Protein AF-A0A5J4TR42-F1 (afdb_monomer_lite)

Structure (mmCIF, N/CA/C/O backbone):
data_AF-A0A5J4TR42-F1
#
_entry.id   AF-A0A5J4TR42-F1
#
loop_
_atom_site.group_PDB
_atom_site.id
_atom_site.type_symbol
_atom_site.label_atom_id
_atom_site.label_alt_id
_atom_site.label_comp_id
_atom_site.label_asym_id
_atom_site.label_entity_id
_atom_site.label_seq_id
_atom_site.pdbx_PDB_ins_code
_atom_site.Cartn_x
_atom_site.Cartn_y
_atom_site.Cartn_z
_atom_site.occupancy
_atom_site.B_iso_or_equiv
_atom_site.auth_seq_id
_atom_site.auth_comp_id
_atom_site.auth_asym_id
_atom_site.auth_atom_id
_atom_site.pdbx_PDB_model_num
ATOM 1 N N . MET A 1 1 ? 1.459 -3.318 -27.471 1.00 46.19 1 MET A N 1
ATOM 2 C CA . MET A 1 1 ? 2.454 -3.663 -26.429 1.00 46.19 1 MET A CA 1
ATOM 3 C C . MET A 1 1 ? 3.507 -4.624 -26.981 1.00 46.19 1 MET A C 1
ATOM 5 O O . MET A 1 1 ? 3.251 -5.818 -27.040 1.00 46.19 1 MET A O 1
ATOM 9 N N . THR A 1 2 ? 4.669 -4.138 -27.427 1.00 49.38 2 THR A N 1
ATOM 10 C CA . THR A 1 2 ? 5.800 -5.004 -27.814 1.00 49.38 2 THR A CA 1
ATOM 11 C C . THR A 1 2 ? 6.643 -5.364 -26.591 1.00 49.38 2 THR A C 1
ATOM 13 O O . THR A 1 2 ? 6.936 -4.524 -25.740 1.00 49.38 2 THR A O 1
ATOM 16 N N . GLU A 1 3 ? 7.027 -6.635 -26.514 1.00 50.31 3 GLU A N 1
ATOM 17 C CA . GLU A 1 3 ? 7.733 -7.289 -25.404 1.00 50.31 3 GLU A CA 1
ATOM 18 C C . GLU A 1 3 ? 8.991 -6.535 -24.933 1.00 50.31 3 GLU A C 1
ATOM 20 O O . GLU A 1 3 ? 9.300 -6.498 -23.745 1.00 50.31 3 GLU A O 1
ATOM 25 N N . THR A 1 4 ? 9.656 -5.822 -25.842 1.00 41.50 4 THR A N 1
ATOM 26 C CA . THR A 1 4 ? 10.853 -5.014 -25.574 1.00 41.50 4 THR A CA 1
ATOM 27 C C . THR A 1 4 ? 10.570 -3.721 -24.795 1.00 41.50 4 THR A C 1
ATOM 29 O O . THR A 1 4 ? 11.393 -3.308 -23.981 1.00 41.50 4 THR A O 1
ATOM 32 N N . LYS A 1 5 ? 9.398 -3.087 -24.973 1.00 44.97 5 LYS A N 1
ATOM 33 C CA . LYS A 1 5 ? 9.019 -1.879 -24.209 1.00 44.97 5 LYS A CA 1
ATOM 34 C C . LYS A 1 5 ? 8.587 -2.215 -22.783 1.00 44.97 5 LYS A C 1
ATOM 36 O O . LYS A 1 5 ? 8.923 -1.472 -21.863 1.00 44.97 5 LYS A O 1
ATOM 41 N N . LYS A 1 6 ? 7.955 -3.382 -22.582 1.00 50.84 6 LYS A N 1
ATOM 42 C CA . LYS A 1 6 ? 7.742 -3.943 -21.238 1.00 50.84 6 LYS A CA 1
ATOM 43 C C . LYS A 1 6 ? 9.072 -4.087 -20.498 1.00 50.84 6 LYS A C 1
ATOM 45 O O . LYS A 1 6 ? 9.133 -3.709 -19.339 1.00 50.84 6 LYS A O 1
ATOM 50 N N . GLN A 1 7 ? 10.135 -4.550 -21.163 1.00 46.00 7 GLN A N 1
ATOM 51 C CA . GLN A 1 7 ? 11.442 -4.766 -20.530 1.00 46.00 7 GLN A CA 1
ATOM 52 C C . GLN A 1 7 ? 12.144 -3.476 -20.071 1.00 46.00 7 GLN A C 1
ATOM 54 O O . GLN A 1 7 ? 12.730 -3.493 -18.995 1.00 46.00 7 GLN A O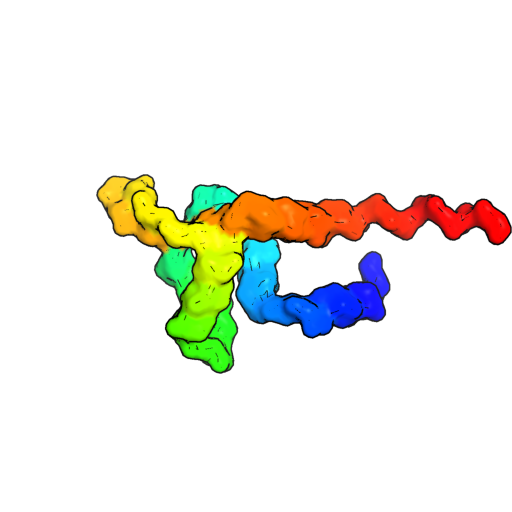 1
ATOM 59 N N . LEU A 1 8 ? 12.063 -2.360 -20.813 1.00 44.69 8 LEU A N 1
ATOM 60 C CA . LEU A 1 8 ? 12.713 -1.099 -20.404 1.00 44.69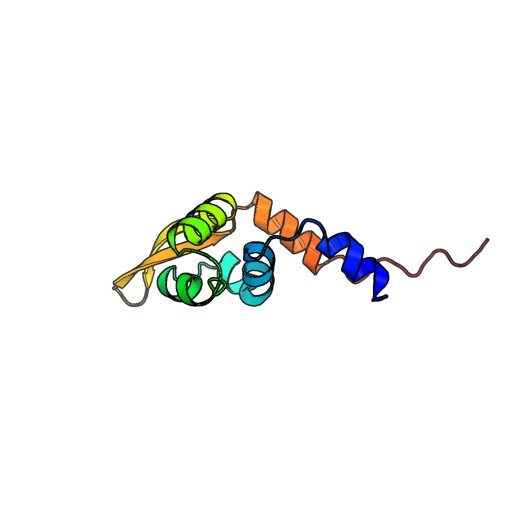 8 LEU A CA 1
ATOM 61 C C . LEU A 1 8 ? 12.027 -0.417 -19.210 1.00 44.69 8 LEU A C 1
ATOM 63 O O . LEU A 1 8 ? 12.710 0.107 -18.334 1.00 44.69 8 LEU A O 1
ATOM 67 N N . ILE A 1 9 ? 10.693 -0.457 -19.146 1.00 52.12 9 ILE A N 1
ATOM 68 C CA . ILE A 1 9 ? 9.932 0.061 -17.995 1.00 52.12 9 ILE A CA 1
ATOM 69 C C . ILE A 1 9 ? 10.148 -0.839 -16.757 1.00 52.12 9 ILE A C 1
ATOM 71 O O . ILE A 1 9 ? 10.042 -0.380 -15.623 1.00 52.12 9 ILE A O 1
ATOM 75 N N . ASN A 1 10 ? 10.525 -2.107 -16.964 1.00 51.31 10 ASN A N 1
ATOM 76 C CA . ASN A 1 10 ? 10.759 -3.095 -15.909 1.00 51.31 10 ASN A CA 1
ATOM 77 C C . ASN A 1 10 ? 12.070 -2.898 -15.125 1.00 51.31 10 ASN A C 1
ATOM 79 O O . ASN A 1 10 ? 12.216 -3.465 -14.049 1.00 51.31 10 ASN A O 1
ATOM 83 N N . VAL A 1 11 ? 13.044 -2.137 -15.643 1.00 51.06 11 VAL A N 1
ATOM 84 C CA . VAL A 1 11 ? 14.402 -2.088 -15.052 1.00 51.06 11 VAL A CA 1
ATOM 85 C C . VAL A 1 11 ? 14.457 -1.266 -13.755 1.00 51.06 11 VAL A C 1
ATOM 87 O O . VAL A 1 11 ? 15.341 -1.480 -12.930 1.00 51.06 11 VAL A O 1
ATOM 90 N N . SER A 1 12 ? 13.511 -0.346 -13.542 1.00 63.81 12 SER A N 1
ATOM 91 C CA . SER A 1 12 ? 13.438 0.506 -12.343 1.00 63.81 12 SER A CA 1
ATOM 92 C C . SER A 1 12 ? 12.242 0.213 -11.431 1.00 63.81 12 SER A C 1
ATOM 94 O O . SER A 1 12 ? 12.110 0.861 -10.391 1.00 63.81 12 SER A O 1
ATOM 96 N N . ARG A 1 13 ? 11.382 -0.751 -11.791 1.00 78.38 13 ARG A N 1
ATOM 97 C CA . ARG A 1 13 ? 10.223 -1.136 -10.978 1.00 78.38 13 ARG A CA 1
ATOM 98 C C . ARG A 1 13 ? 10.668 -1.944 -9.772 1.00 78.38 13 ARG A C 1
ATOM 100 O O . ARG A 1 13 ? 11.363 -2.952 -9.881 1.00 78.38 13 ARG A O 1
ATOM 107 N N . SER A 1 14 ? 10.267 -1.476 -8.602 1.00 86.75 14 SER A N 1
ATOM 108 C CA . SER A 1 14 ? 10.434 -2.217 -7.364 1.00 86.75 14 SER A CA 1
ATOM 109 C C . SER A 1 14 ? 9.245 -3.157 -7.148 1.00 86.75 14 SER A C 1
ATOM 111 O O . SER A 1 14 ? 8.141 -2.861 -7.603 1.00 86.75 14 SER A O 1
ATOM 113 N N . PRO A 1 15 ? 9.406 -4.238 -6.367 1.00 88.81 15 PRO A N 1
ATOM 114 C CA . PRO A 1 15 ? 8.294 -5.129 -6.040 1.00 88.81 15 PRO A CA 1
ATOM 115 C C . PRO A 1 15 ? 7.097 -4.441 -5.362 1.00 88.81 15 PRO A C 1
ATOM 117 O O . PRO A 1 15 ? 5.997 -4.980 -5.376 1.00 88.81 15 PRO A O 1
ATOM 120 N N . VAL A 1 16 ? 7.287 -3.266 -4.740 1.00 91.94 16 VAL A N 1
ATOM 121 C CA . VAL A 1 16 ? 6.163 -2.490 -4.190 1.00 91.94 16 VAL A CA 1
ATOM 122 C C . VAL A 1 16 ? 5.388 -1.743 -5.271 1.00 91.94 16 VAL A C 1
ATOM 124 O O . VAL A 1 16 ? 4.192 -1.542 -5.102 1.00 91.94 16 VAL A O 1
ATOM 127 N N . ASP A 1 17 ? 6.034 -1.365 -6.379 1.00 91.19 17 ASP A N 1
ATOM 128 C CA . ASP A 1 17 ? 5.351 -0.736 -7.510 1.00 91.19 17 ASP A CA 1
ATOM 129 C C . ASP A 1 17 ? 4.372 -1.726 -8.153 1.00 91.19 17 ASP A C 1
ATOM 131 O O . ASP A 1 17 ? 3.255 -1.334 -8.473 1.00 91.19 17 ASP A O 1
ATOM 135 N N . ASP A 1 18 ? 4.744 -3.006 -8.266 1.00 90.56 18 ASP A N 1
ATOM 136 C CA . ASP A 1 18 ? 3.861 -4.057 -8.793 1.00 90.56 18 ASP A CA 1
ATOM 137 C C . ASP A 1 18 ? 2.594 -4.212 -7.941 1.00 90.56 18 ASP A C 1
ATOM 139 O O . ASP A 1 18 ? 1.482 -4.156 -8.465 1.00 90.56 18 ASP A O 1
ATOM 143 N N . VAL A 1 19 ? 2.753 -4.299 -6.616 1.00 93.50 19 VAL A N 1
ATOM 144 C CA . VAL A 1 19 ? 1.622 -4.372 -5.674 1.00 93.50 19 VAL A CA 1
ATOM 145 C C . VAL A 1 19 ? 0.742 -3.122 -5.755 1.00 93.50 19 VAL A C 1
ATOM 147 O O . VAL A 1 19 ? -0.485 -3.214 -5.695 1.00 93.50 19 VAL A O 1
ATOM 150 N N . ILE A 1 20 ? 1.351 -1.939 -5.872 1.00 94.19 20 ILE A N 1
ATOM 151 C CA . ILE A 1 20 ? 0.608 -0.681 -5.968 1.00 94.19 20 ILE A CA 1
ATOM 152 C C . ILE A 1 20 ? -0.182 -0.615 -7.275 1.00 94.19 20 ILE A C 1
ATOM 154 O O . ILE A 1 20 ? -1.328 -0.181 -7.246 1.00 94.19 20 ILE A O 1
ATOM 158 N N . MET A 1 21 ? 0.386 -1.051 -8.401 1.00 91.56 21 MET A N 1
ATOM 159 C CA . MET A 1 21 ? -0.323 -1.075 -9.683 1.00 91.56 21 MET A CA 1
ATOM 160 C C . MET A 1 21 ? -1.491 -2.067 -9.669 1.00 91.56 21 MET A C 1
ATOM 162 O O . MET A 1 21 ? -2.575 -1.722 -10.131 1.00 91.56 21 MET A O 1
ATOM 166 N N . GLU A 1 22 ? -1.307 -3.260 -9.097 1.00 92.50 22 GLU A N 1
ATOM 167 C CA . GLU A 1 22 ? -2.363 -4.280 -8.997 1.00 92.50 22 GLU A CA 1
ATOM 168 C C . GLU A 1 22 ? -3.561 -3.805 -8.156 1.00 92.50 22 GLU A C 1
ATOM 170 O O . GLU A 1 22 ? -4.712 -4.095 -8.479 1.00 92.50 22 GLU A O 1
ATOM 175 N N . HIS A 1 23 ? -3.304 -3.010 -7.112 1.00 94.44 23 HIS A N 1
ATOM 176 C CA . HIS A 1 23 ? -4.319 -2.515 -6.177 1.00 94.44 23 HIS A CA 1
ATOM 177 C C . HIS A 1 23 ? -4.506 -0.989 -6.231 1.00 94.44 23 HIS A C 1
ATOM 179 O O . HIS A 1 23 ? -4.894 -0.373 -5.233 1.00 94.44 23 HIS A O 1
ATOM 185 N N . TYR A 1 24 ? -4.234 -0.364 -7.380 1.00 93.31 24 TYR A N 1
ATOM 186 C CA . TYR A 1 24 ? -4.085 1.091 -7.507 1.00 93.31 24 TYR A CA 1
ATOM 187 C C . TYR A 1 24 ? -5.277 1.887 -6.960 1.00 93.31 24 TYR A C 1
ATOM 189 O O . TYR A 1 24 ? -5.108 2.750 -6.095 1.00 93.31 24 TYR A O 1
ATOM 197 N N . GLU A 1 25 ? -6.495 1.541 -7.377 1.00 93.75 25 GLU A N 1
ATOM 198 C CA . GLU A 1 25 ? -7.715 2.214 -6.913 1.00 93.75 25 GLU A CA 1
ATOM 199 C C . GLU A 1 25 ? -7.920 2.086 -5.395 1.00 93.75 25 GLU A C 1
ATOM 201 O O . GLU A 1 25 ? -8.331 3.038 -4.729 1.00 93.75 25 GLU A O 1
ATOM 206 N N . GLN A 1 26 ? -7.561 0.940 -4.809 1.00 95.12 26 GLN A N 1
ATOM 207 C CA . GLN A 1 26 ? -7.657 0.732 -3.362 1.00 95.12 26 GLN A CA 1
ATOM 208 C C . GLN A 1 26 ? -6.629 1.583 -2.609 1.00 95.12 26 GLN A C 1
ATOM 210 O O . GLN A 1 26 ? -6.933 2.130 -1.551 1.00 95.12 26 GLN A O 1
ATOM 215 N N . PHE A 1 27 ? -5.427 1.744 -3.162 1.00 95.75 27 PHE A N 1
ATOM 216 C CA . PHE A 1 27 ? -4.401 2.621 -2.606 1.00 95.75 27 PHE A CA 1
ATOM 217 C C . PHE A 1 27 ? -4.753 4.115 -2.717 1.00 95.75 27 PHE A C 1
ATOM 219 O O . PHE A 1 27 ? -4.360 4.885 -1.839 1.00 95.75 27 PHE A O 1
ATOM 226 N N . LYS A 1 28 ? -5.509 4.545 -3.738 1.00 94.44 28 LYS A N 1
ATOM 227 C CA . LYS A 1 28 ? -6.046 5.921 -3.811 1.00 94.44 28 LYS A CA 1
ATOM 228 C C . LYS A 1 28 ? -7.078 6.189 -2.717 1.00 94.44 28 LYS A C 1
ATOM 230 O O . LYS A 1 28 ? -7.078 7.265 -2.127 1.00 94.44 28 LYS A O 1
ATOM 235 N N . GLN A 1 29 ? -7.953 5.218 -2.457 1.00 92.81 29 GLN A N 1
ATOM 236 C CA . GLN A 1 29 ? -9.049 5.344 -1.488 1.00 92.81 29 GLN A CA 1
ATOM 237 C C . GLN A 1 29 ? -8.603 5.119 -0.036 1.00 92.81 29 GLN A C 1
ATOM 239 O O . GLN A 1 29 ? -9.212 5.656 0.888 1.00 92.81 29 GLN A O 1
ATOM 244 N N . GLY A 1 30 ? -7.540 4.342 0.165 1.00 94.50 30 GLY A N 1
ATOM 245 C CA . GLY A 1 30 ? -7.041 3.936 1.473 1.00 94.50 30 GLY A CA 1
ATOM 246 C C . GLY A 1 30 ? -7.249 2.447 1.710 1.00 94.50 30 GLY A C 1
ATOM 247 O O . GLY A 1 30 ? -8.344 1.996 2.047 1.00 94.50 30 GLY A O 1
ATOM 248 N N . ILE A 1 31 ? -6.170 1.678 1.589 1.00 96.25 31 ILE A N 1
ATOM 249 C CA . ILE A 1 31 ? -6.184 0.224 1.761 1.00 96.25 31 ILE A CA 1
ATOM 250 C C . ILE A 1 31 ? -5.694 -0.161 3.168 1.00 96.25 31 ILE A C 1
ATOM 252 O O . ILE A 1 31 ? -4.687 0.380 3.637 1.00 96.25 31 ILE A O 1
ATOM 256 N N . PRO A 1 32 ? -6.352 -1.098 3.881 1.00 97.25 32 PRO A N 1
ATOM 257 C CA . PRO A 1 32 ? -5.904 -1.528 5.204 1.00 97.25 32 PRO A CA 1
ATOM 258 C C . PRO A 1 32 ? -4.468 -2.063 5.203 1.00 97.25 32 PRO A C 1
ATOM 260 O O . PRO A 1 32 ? -4.136 -2.982 4.457 1.00 97.25 32 PRO A O 1
ATOM 263 N N . ILE A 1 33 ? -3.629 -1.573 6.121 1.00 96.56 33 ILE A N 1
ATOM 264 C CA . ILE A 1 33 ? -2.224 -2.008 6.259 1.00 96.56 33 ILE A CA 1
ATOM 265 C C . ILE A 1 33 ? -2.134 -3.517 6.507 1.00 96.56 33 ILE A C 1
ATOM 267 O O . ILE A 1 33 ? -1.217 -4.183 6.029 1.00 96.56 33 ILE A O 1
ATOM 271 N N . ALA A 1 34 ? -3.094 -4.072 7.251 1.00 95.19 34 ALA A N 1
ATOM 272 C CA . ALA A 1 34 ? -3.169 -5.507 7.505 1.00 95.19 34 ALA A CA 1
ATOM 273 C C . ALA A 1 34 ? -3.297 -6.324 6.209 1.00 95.19 34 ALA A C 1
ATOM 275 O O . ALA A 1 34 ? -2.672 -7.377 6.112 1.00 95.19 34 ALA A O 1
ATOM 276 N N . LEU A 1 35 ? -4.044 -5.814 5.224 1.00 95.94 35 LEU A N 1
ATOM 277 C CA . LEU A 1 35 ? -4.189 -6.425 3.905 1.00 95.94 35 LEU A CA 1
ATOM 278 C C . LEU A 1 35 ? -2.916 -6.232 3.074 1.00 95.94 35 LEU A C 1
ATOM 280 O O . LEU A 1 35 ? -2.363 -7.207 2.583 1.00 95.94 35 LEU A O 1
ATOM 284 N N . VAL A 1 36 ? -2.371 -5.011 3.019 1.00 96.31 36 VAL A N 1
ATOM 285 C CA . VAL A 1 36 ? -1.138 -4.717 2.259 1.00 96.31 36 VAL A CA 1
ATOM 286 C C . VAL A 1 36 ? 0.041 -5.588 2.700 1.00 96.31 36 VAL A C 1
ATOM 288 O O . VAL A 1 36 ? 0.841 -6.013 1.868 1.00 96.31 36 VAL A O 1
ATOM 291 N N . ASN A 1 37 ? 0.145 -5.905 3.995 1.00 96.25 37 ASN A N 1
ATOM 292 C CA . ASN A 1 37 ? 1.187 -6.791 4.526 1.00 96.25 37 ASN A CA 1
ATOM 293 C C . ASN A 1 37 ? 1.128 -8.219 3.952 1.00 96.25 37 ASN A C 1
ATOM 295 O O . ASN A 1 37 ? 2.150 -8.906 3.974 1.00 96.25 37 ASN A O 1
ATOM 299 N N . GLN A 1 38 ? -0.033 -8.668 3.464 1.00 95.88 38 GLN A N 1
ATOM 300 C CA . GLN A 1 38 ? -0.210 -9.986 2.845 1.00 95.88 38 GLN A CA 1
ATOM 301 C C . GLN A 1 38 ? 0.340 -10.027 1.414 1.00 95.88 38 GLN A C 1
ATOM 303 O O . GLN A 1 38 ? 0.767 -11.084 0.967 1.00 95.88 38 GLN A O 1
ATOM 308 N N . PHE A 1 39 ? 0.422 -8.877 0.737 1.00 95.19 39 PHE A N 1
ATOM 309 C CA . PHE A 1 39 ? 0.982 -8.746 -0.617 1.00 95.19 39 PHE A CA 1
ATOM 310 C C . PHE A 1 39 ? 2.511 -8.647 -0.639 1.00 95.19 39 PHE A C 1
ATOM 312 O O . PHE A 1 39 ? 3.133 -8.522 -1.689 1.00 95.19 39 PHE A O 1
ATOM 319 N N . LYS A 1 40 ? 3.148 -8.698 0.534 1.00 95.00 40 LYS A N 1
ATOM 320 C CA . LYS A 1 40 ? 4.600 -8.642 0.660 1.00 95.00 40 LYS A CA 1
ATOM 321 C C . LYS A 1 40 ? 5.256 -9.794 -0.125 1.00 95.00 40 LYS A C 1
ATOM 323 O O . LYS A 1 40 ? 4.993 -10.955 0.202 1.00 95.00 40 LYS A O 1
ATOM 328 N N . PRO A 1 41 ? 6.240 -9.514 -0.999 1.00 93.19 41 PRO A N 1
ATOM 329 C CA . PRO A 1 41 ? 7.042 -10.547 -1.650 1.00 93.19 41 PRO A CA 1
ATOM 330 C C . PRO A 1 41 ? 7.644 -11.539 -0.648 1.00 93.19 41 PRO A C 1
ATOM 332 O O . PRO A 1 41 ? 8.100 -11.152 0.436 1.00 93.19 41 PRO A O 1
ATOM 335 N N . GLN A 1 42 ? 7.666 -12.830 -0.985 1.00 91.81 42 GLN A N 1
ATOM 336 C CA . GLN A 1 42 ? 8.101 -13.882 -0.057 1.00 91.81 42 GLN A CA 1
ATOM 337 C C . GLN A 1 42 ? 9.543 -13.674 0.434 1.00 91.81 42 GLN A C 1
ATOM 339 O O . GLN A 1 42 ? 9.825 -13.866 1.615 1.00 91.81 42 GLN A O 1
ATOM 344 N N . ASN A 1 43 ? 10.425 -13.201 -0.446 1.00 93.56 43 ASN A N 1
ATOM 345 C CA . ASN A 1 43 ? 11.841 -12.928 -0.186 1.00 93.56 43 ASN A CA 1
ATOM 346 C C . ASN A 1 43 ? 12.112 -11.640 0.618 1.00 93.56 43 ASN A C 1
ATOM 348 O O . ASN A 1 43 ? 13.266 -11.350 0.921 1.00 93.56 43 ASN A O 1
ATOM 352 N N . TRP A 1 44 ? 11.089 -10.854 0.966 1.00 95.12 44 TRP A N 1
ATOM 353 C CA . TRP A 1 44 ? 11.252 -9.616 1.733 1.00 95.12 44 TRP A CA 1
ATOM 354 C C . TRP A 1 44 ? 10.905 -9.800 3.208 1.00 95.12 44 TRP A C 1
ATOM 356 O O . TRP A 1 44 ? 9.918 -10.448 3.562 1.00 95.12 44 TRP A O 1
ATOM 366 N N . LEU A 1 45 ? 11.660 -9.149 4.094 1.00 96.94 45 LEU A N 1
ATOM 367 C CA . LEU A 1 45 ? 11.241 -8.979 5.485 1.00 96.94 45 LEU A CA 1
ATOM 368 C C . LEU A 1 45 ? 10.090 -7.970 5.559 1.00 96.94 45 LEU A C 1
ATOM 370 O O . LEU A 1 45 ? 10.088 -6.960 4.852 1.00 96.94 45 LEU A O 1
ATOM 374 N N . LEU A 1 46 ? 9.136 -8.196 6.467 1.00 95.62 46 LEU A N 1
ATOM 375 C CA . LEU A 1 46 ? 7.987 -7.297 6.639 1.00 95.62 46 LEU A CA 1
ATOM 376 C C . LEU A 1 46 ? 8.415 -5.858 6.954 1.00 95.62 46 LEU A C 1
ATOM 378 O O . LEU A 1 46 ? 7.816 -4.914 6.451 1.00 95.62 46 LEU A O 1
ATOM 382 N N . LYS A 1 47 ? 9.482 -5.688 7.742 1.00 96.31 47 LYS A N 1
ATOM 383 C CA . LYS A 1 47 ? 10.051 -4.372 8.057 1.00 96.31 47 LYS A CA 1
ATOM 384 C C . LYS A 1 47 ? 10.541 -3.645 6.799 1.00 96.31 47 LYS A C 1
ATOM 386 O O . LYS A 1 47 ? 10.218 -2.479 6.616 1.00 96.31 47 LYS A O 1
ATOM 391 N N . THR A 1 48 ? 11.272 -4.337 5.925 1.00 96.19 48 THR A N 1
ATOM 392 C CA . THR A 1 48 ? 11.784 -3.773 4.665 1.00 96.19 48 THR A CA 1
ATOM 393 C C . THR A 1 48 ? 10.643 -3.344 3.750 1.00 96.19 48 THR A C 1
ATOM 395 O O . THR A 1 48 ? 10.668 -2.250 3.199 1.00 96.19 48 THR A O 1
ATOM 398 N N . TYR A 1 49 ? 9.609 -4.175 3.645 1.00 96.06 49 TYR A N 1
ATOM 399 C CA . TYR A 1 49 ? 8.437 -3.881 2.829 1.00 96.06 49 TYR A CA 1
ATOM 400 C C . TYR A 1 49 ? 7.644 -2.676 3.338 1.00 96.06 49 TYR A C 1
ATOM 402 O O . TYR A 1 49 ? 7.333 -1.777 2.564 1.00 96.06 49 TYR A O 1
ATOM 410 N N . LYS A 1 50 ? 7.397 -2.599 4.651 1.00 95.50 50 LYS A N 1
ATOM 411 C CA . LYS A 1 50 ? 6.756 -1.427 5.265 1.00 95.50 50 LYS A CA 1
ATOM 412 C C . LYS A 1 50 ? 7.564 -0.151 5.044 1.00 95.50 50 LYS A C 1
ATOM 414 O O . LYS A 1 50 ? 6.983 0.871 4.702 1.00 95.50 50 LYS A O 1
ATOM 419 N N . ASN A 1 51 ? 8.889 -0.219 5.182 1.00 94.94 51 ASN A N 1
ATOM 420 C CA . ASN A 1 51 ? 9.766 0.921 4.917 1.00 94.94 51 ASN A CA 1
ATOM 421 C C . ASN A 1 51 ? 9.661 1.392 3.459 1.00 94.94 51 ASN A C 1
ATOM 423 O O . ASN A 1 51 ? 9.582 2.587 3.211 1.00 94.94 51 ASN A O 1
ATOM 427 N N . ALA A 1 52 ? 9.610 0.471 2.495 1.00 94.69 52 ALA A N 1
ATOM 428 C CA . ALA A 1 52 ? 9.402 0.833 1.095 1.00 94.69 52 ALA A CA 1
ATOM 429 C C . ALA A 1 52 ? 8.010 1.451 0.855 1.00 94.69 52 ALA A C 1
ATOM 431 O O . ALA A 1 52 ? 7.900 2.448 0.146 1.00 94.69 52 ALA A O 1
ATOM 432 N N . MET A 1 53 ? 6.965 0.918 1.497 1.00 95.44 53 MET A N 1
ATOM 433 C CA . MET A 1 53 ? 5.600 1.440 1.375 1.00 95.44 53 MET A CA 1
ATOM 434 C C . MET A 1 53 ? 5.455 2.868 1.904 1.00 95.44 53 MET A C 1
ATOM 436 O O . MET A 1 53 ? 4.815 3.678 1.242 1.00 95.44 53 MET A O 1
ATOM 440 N N . VAL A 1 54 ? 6.083 3.229 3.029 1.00 93.94 54 VAL A N 1
ATOM 441 C CA . VAL A 1 54 ? 5.986 4.602 3.577 1.00 93.94 54 VAL A CA 1
ATOM 442 C C . VAL A 1 54 ? 6.694 5.662 2.726 1.00 93.94 54 VAL A C 1
ATOM 444 O O . VAL A 1 54 ? 6.425 6.848 2.872 1.00 93.94 54 VAL A O 1
ATOM 447 N N . HIS A 1 55 ? 7.581 5.264 1.809 1.00 92.81 55 HIS A N 1
ATOM 448 C CA . HIS A 1 55 ? 8.128 6.189 0.809 1.00 92.81 55 HIS A CA 1
ATOM 449 C C . HIS A 1 55 ? 7.133 6.492 -0.319 1.00 92.81 55 HIS A C 1
ATOM 451 O O . HIS A 1 55 ? 7.285 7.489 -1.024 1.00 92.81 55 HIS A O 1
ATOM 457 N N . LYS A 1 56 ? 6.129 5.631 -0.504 1.00 93.94 56 LYS A N 1
ATOM 458 C CA . LYS A 1 56 ? 5.133 5.723 -1.575 1.00 93.94 56 LYS A CA 1
ATOM 459 C C . LYS A 1 56 ? 3.771 6.211 -1.072 1.00 93.94 56 LYS A C 1
ATOM 461 O O . LYS A 1 56 ? 3.045 6.893 -1.793 1.00 93.94 56 LYS A O 1
ATOM 466 N N . CYS A 1 57 ? 3.442 5.861 0.163 1.00 96.12 57 CYS A N 1
ATOM 467 C CA . CYS A 1 57 ? 2.154 6.092 0.792 1.00 96.12 57 CYS A CA 1
ATOM 468 C C . CYS A 1 57 ? 2.307 6.824 2.126 1.00 96.12 57 CYS A C 1
ATOM 470 O O . CYS A 1 57 ? 3.298 6.662 2.836 1.00 96.12 57 CYS A O 1
ATOM 472 N N . GLU A 1 58 ? 1.253 7.524 2.514 1.00 95.69 58 GLU A N 1
ATOM 473 C CA . GLU A 1 58 ? 1.038 8.033 3.857 1.00 95.69 58 GLU A CA 1
ATOM 474 C C . GLU A 1 58 ? 0.263 6.998 4.678 1.00 95.69 58 GLU A C 1
ATOM 476 O O . GLU A 1 58 ? -0.725 6.414 4.221 1.00 95.69 58 GLU A O 1
ATOM 481 N N . GLU A 1 59 ? 0.707 6.770 5.915 1.00 95.62 59 GLU A N 1
ATOM 482 C CA . GLU A 1 59 ? -0.060 5.999 6.892 1.00 95.62 59 GLU A CA 1
ATOM 483 C C . GLU A 1 59 ? -1.099 6.907 7.555 1.00 95.62 59 GLU A C 1
ATOM 485 O O . GLU A 1 59 ? -0.765 7.901 8.201 1.00 95.62 59 GLU A O 1
ATOM 490 N N . GLN A 1 60 ? -2.370 6.530 7.441 1.00 94.81 60 GLN A N 1
ATOM 491 C CA . GLN A 1 60 ? -3.481 7.213 8.095 1.00 94.81 60 GLN A CA 1
ATOM 492 C C . GLN A 1 60 ? -4.208 6.257 9.039 1.00 94.81 60 GLN A C 1
ATOM 494 O O . GLN A 1 60 ? -4.212 5.042 8.851 1.00 94.81 60 GLN A O 1
ATOM 499 N N . ARG A 1 61 ? -4.852 6.799 10.075 1.00 95.06 61 ARG A N 1
ATOM 500 C CA . ARG A 1 61 ? -5.709 6.022 10.981 1.00 95.06 61 ARG A CA 1
ATOM 501 C C . ARG A 1 61 ? -7.144 6.492 10.847 1.00 95.06 61 ARG A C 1
ATOM 503 O O . ARG A 1 61 ? -7.479 7.558 11.359 1.00 95.06 61 ARG A O 1
ATOM 510 N N . ILE A 1 62 ? -7.974 5.674 10.215 1.00 93.75 62 ILE A N 1
ATOM 511 C CA . ILE A 1 62 ? -9.389 5.965 9.969 1.00 93.75 62 ILE A CA 1
ATOM 512 C C . ILE A 1 62 ? -10.285 4.995 10.741 1.00 93.75 62 ILE A C 1
ATOM 514 O O . ILE A 1 62 ? -9.816 3.977 11.250 1.00 93.75 62 ILE A O 1
ATOM 518 N N . TYR A 1 63 ? -11.573 5.313 10.850 1.00 93.50 63 TYR A N 1
ATOM 519 C CA . TYR A 1 63 ? -12.563 4.386 11.391 1.00 93.50 63 TYR A CA 1
ATOM 520 C C . TYR A 1 63 ? -13.233 3.629 10.247 1.00 93.50 63 TYR A C 1
ATOM 522 O O . TYR A 1 63 ? -13.897 4.235 9.413 1.00 93.50 63 TYR A O 1
ATOM 530 N N . ILE A 1 64 ? -13.078 2.307 10.229 1.00 88.50 64 ILE A N 1
ATOM 531 C CA . ILE A 1 64 ? -13.773 1.404 9.309 1.00 88.50 64 ILE A CA 1
ATOM 532 C C . ILE A 1 64 ? -14.683 0.529 10.164 1.00 88.50 64 ILE A C 1
ATOM 534 O O . ILE A 1 64 ? -14.208 -0.162 11.064 1.00 88.50 64 ILE A O 1
ATOM 538 N N . ASN A 1 65 ? -15.997 0.583 9.929 1.00 89.94 65 ASN A N 1
ATOM 539 C CA . ASN A 1 65 ? -17.000 -0.165 10.704 1.00 89.94 65 ASN A CA 1
ATOM 540 C C . ASN A 1 65 ? -16.877 0.036 12.230 1.00 89.94 65 ASN A C 1
ATOM 542 O O . ASN A 1 65 ? -17.020 -0.902 13.009 1.00 89.94 65 ASN A O 1
ATOM 546 N N . GLY A 1 66 ? -16.553 1.260 12.663 1.00 91.75 66 GLY A N 1
ATOM 547 C CA . GLY A 1 66 ? -16.367 1.600 14.079 1.00 91.75 66 GLY A CA 1
ATOM 548 C C . GLY A 1 66 ? -15.026 1.166 14.686 1.00 91.75 66 GLY A C 1
ATOM 549 O O . GLY A 1 66 ? -14.737 1.521 15.826 1.00 91.75 66 GLY A O 1
ATOM 550 N N . LEU A 1 67 ? -14.168 0.469 13.935 1.00 94.12 67 LEU A N 1
ATOM 551 C CA . LEU A 1 67 ? -12.827 0.078 14.368 1.00 94.12 67 LEU A CA 1
ATOM 552 C C . LEU A 1 67 ? -11.778 1.042 13.819 1.00 94.12 67 LEU A C 1
ATOM 554 O O . LEU A 1 67 ? -11.794 1.397 12.641 1.00 94.12 67 LEU A O 1
ATOM 558 N N . ARG A 1 68 ? -10.836 1.456 14.673 1.00 94.50 68 ARG A N 1
ATOM 559 C CA . ARG A 1 68 ? -9.711 2.295 14.252 1.00 94.50 68 ARG A CA 1
ATOM 560 C C . ARG A 1 68 ? -8.694 1.442 13.491 1.00 94.50 68 ARG A C 1
ATOM 562 O O . ARG A 1 68 ? -7.959 0.665 14.096 1.00 94.50 68 ARG A O 1
ATOM 569 N N . THR A 1 69 ? -8.625 1.623 12.179 1.00 95.50 69 THR A N 1
ATOM 570 C CA . THR A 1 69 ? -7.782 0.852 11.262 1.00 95.50 69 THR A CA 1
ATOM 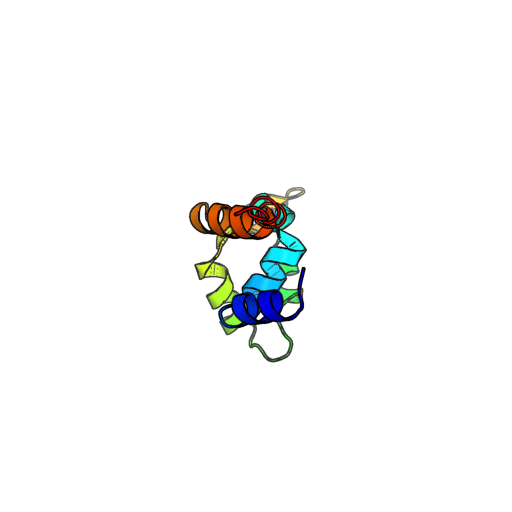571 C C . THR A 1 69 ? -6.704 1.742 10.650 1.00 95.50 69 THR A C 1
ATOM 573 O O . THR A 1 69 ? -6.972 2.860 10.211 1.00 95.50 69 THR A O 1
ATOM 576 N N . GLY A 1 70 ? -5.466 1.243 10.633 1.00 96.75 70 GLY A N 1
ATOM 577 C CA . GLY A 1 70 ? -4.379 1.855 9.872 1.00 96.75 70 GLY A CA 1
ATOM 578 C C . GLY A 1 70 ? -4.525 1.529 8.388 1.00 96.75 70 GLY A C 1
ATOM 579 O O . GLY A 1 70 ? -4.660 0.354 8.033 1.00 96.75 70 GLY A O 1
ATOM 580 N N . VAL A 1 71 ? -4.493 2.547 7.537 1.00 97.38 71 VAL A N 1
ATOM 581 C CA . VAL A 1 71 ? -4.567 2.425 6.078 1.00 97.38 71 VAL A CA 1
ATOM 582 C C . VAL A 1 71 ? -3.354 3.083 5.429 1.00 97.38 71 VAL A C 1
ATOM 584 O O . VAL A 1 71 ? -2.814 4.051 5.966 1.00 97.38 71 VAL A O 1
ATOM 587 N N . TYR A 1 72 ? -2.941 2.560 4.278 1.00 97.94 72 TYR A N 1
ATOM 588 C CA . TYR A 1 72 ? -2.032 3.253 3.374 1.00 97.94 72 TYR A CA 1
ATOM 589 C C . TYR A 1 72 ? -2.836 3.989 2.312 1.00 97.94 72 TYR A C 1
ATOM 591 O O . TYR A 1 72 ? -3.7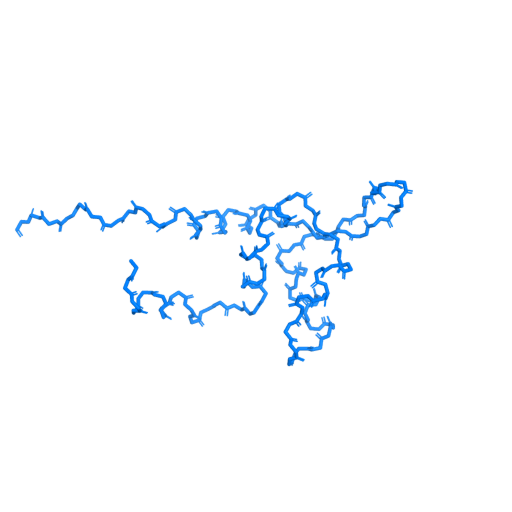04 3.396 1.671 1.00 97.94 72 TYR A O 1
ATOM 599 N N . VAL A 1 73 ? -2.517 5.266 2.123 1.00 97.19 73 VAL A N 1
ATOM 600 C CA . VAL A 1 73 ? -3.044 6.102 1.042 1.00 97.19 73 VAL A CA 1
ATOM 601 C C . VAL A 1 73 ? -1.866 6.572 0.201 1.00 97.19 73 VAL A C 1
ATOM 603 O O . VAL A 1 73 ? -0.883 7.063 0.752 1.00 97.19 73 VAL A O 1
ATOM 606 N N . LEU A 1 74 ? -1.936 6.427 -1.121 1.00 96.12 74 LEU A N 1
ATOM 607 C CA . LEU A 1 74 ? -0.867 6.904 -2.002 1.00 96.12 74 LEU A CA 1
ATOM 608 C C . LEU A 1 74 ? -0.651 8.411 -1.865 1.00 96.12 74 LEU A C 1
ATOM 610 O O . LEU A 1 74 ? -1.606 9.191 -1.904 1.00 96.12 74 LEU A O 1
ATOM 614 N N . ASN A 1 75 ? 0.616 8.819 -1.823 1.00 94.50 75 ASN A N 1
ATOM 615 C CA . ASN A 1 75 ? 0.992 10.230 -1.844 1.00 94.50 75 ASN A CA 1
ATOM 616 C C . ASN A 1 75 ? 0.549 10.860 -3.167 1.00 94.50 75 ASN A C 1
ATOM 618 O O . ASN A 1 75 ? 0.647 10.217 -4.211 1.00 94.50 75 ASN A O 1
ATOM 622 N N . LYS A 1 76 ? 0.125 12.128 -3.160 1.00 91.69 76 LYS A N 1
ATOM 623 C CA . LYS A 1 76 ? -0.362 12.814 -4.377 1.00 91.69 76 LYS A CA 1
ATOM 624 C C . LYS A 1 76 ? 0.637 12.754 -5.539 1.00 91.69 76 LYS A C 1
ATOM 626 O O . LYS A 1 76 ? 0.242 12.475 -6.669 1.00 91.69 76 LYS A O 1
ATOM 631 N N . ASP A 1 77 ? 1.925 12.930 -5.249 1.00 90.38 77 ASP A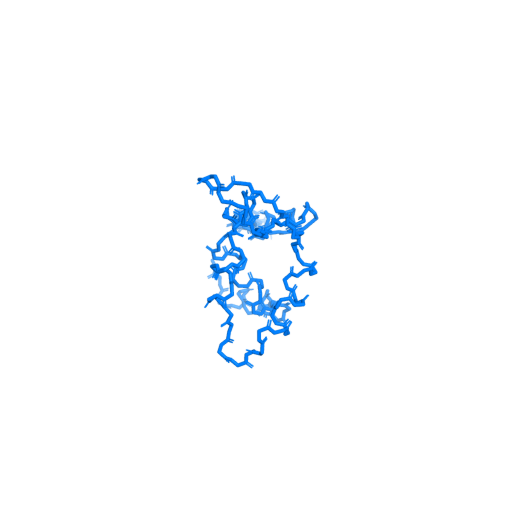 N 1
ATOM 632 C CA . ASP A 1 77 ? 2.985 12.847 -6.261 1.00 90.38 77 ASP A CA 1
ATOM 633 C C . ASP A 1 77 ? 3.104 11.437 -6.854 1.00 90.38 77 ASP A C 1
ATOM 635 O O . ASP A 1 77 ? 3.306 11.272 -8.057 1.00 90.38 77 ASP A O 1
ATOM 639 N N . GLN A 1 78 ? 2.922 10.407 -6.022 1.00 91.75 78 GLN A N 1
ATOM 640 C CA . GLN A 1 78 ? 2.921 9.019 -6.478 1.00 91.75 78 GLN A CA 1
ATOM 641 C C . GLN A 1 78 ? 1.646 8.689 -7.257 1.00 91.75 78 GLN A C 1
ATOM 643 O O . GLN A 1 78 ? 1.733 8.013 -8.274 1.00 91.75 78 GLN A O 1
ATOM 648 N N . GLN A 1 79 ? 0.479 9.211 -6.858 1.00 92.31 79 GLN A N 1
ATOM 649 C CA . GLN A 1 79 ? -0.755 9.057 -7.637 1.00 92.31 79 GLN A CA 1
ATOM 650 C C . GLN A 1 79 ? -0.574 9.604 -9.052 1.00 92.31 79 GLN A C 1
ATOM 652 O O . GLN A 1 79 ? -0.871 8.881 -9.994 1.00 92.31 79 GLN A O 1
ATOM 657 N N . SER A 1 80 ? 0.009 10.802 -9.203 1.00 90.25 80 SER A N 1
ATOM 658 C CA . SER A 1 80 ? 0.305 11.385 -10.520 1.00 90.25 80 SER A CA 1
ATOM 659 C C . SER A 1 80 ? 1.269 10.530 -11.349 1.00 90.25 80 SER A C 1
ATOM 661 O O . SER A 1 80 ? 1.091 10.394 -12.559 1.00 90.25 80 SER A O 1
ATOM 663 N N . TYR A 1 81 ? 2.286 9.943 -10.712 1.00 89.06 81 TYR A N 1
ATOM 664 C CA . TYR A 1 81 ? 3.218 9.024 -11.367 1.00 89.06 81 TYR A CA 1
ATOM 665 C C . TYR A 1 81 ? 2.513 7.763 -11.892 1.00 89.06 81 TYR A C 1
ATOM 667 O O . TYR A 1 81 ? 2.669 7.422 -13.065 1.00 89.06 81 TYR A O 1
ATOM 675 N N . TYR A 1 82 ? 1.704 7.102 -11.058 1.00 89.06 82 TYR A N 1
ATOM 676 C CA . TYR A 1 82 ? 0.985 5.890 -11.458 1.00 89.06 82 TYR A CA 1
ATOM 677 C C . TYR A 1 82 ? -0.170 6.178 -12.423 1.00 89.06 82 TYR A C 1
ATOM 679 O O . TYR A 1 82 ? -0.376 5.390 -13.337 1.00 89.06 82 TYR A O 1
ATOM 687 N N . ASP A 1 83 ? -0.866 7.316 -12.296 1.00 87.81 83 ASP A N 1
ATOM 688 C CA . ASP A 1 83 ? -1.879 7.754 -13.265 1.00 87.81 83 ASP A CA 1
ATOM 689 C C . ASP A 1 83 ? -1.243 7.881 -14.657 1.00 87.81 83 ASP A C 1
ATOM 691 O O . ASP A 1 83 ? -1.796 7.381 -15.628 1.00 87.81 83 ASP A O 1
ATOM 695 N N . LYS A 1 84 ? -0.056 8.491 -14.781 1.00 84.31 84 LYS A N 1
ATOM 696 C CA . LYS A 1 84 ? 0.653 8.562 -16.072 1.00 84.31 84 LYS A CA 1
ATOM 697 C C . LYS A 1 84 ? 1.032 7.178 -16.590 1.00 84.31 84 LYS A C 1
ATOM 699 O O . LYS A 1 84 ? 0.769 6.896 -17.750 1.00 84.31 84 LYS A O 1
ATOM 704 N N . MET A 1 85 ? 1.566 6.300 -15.736 1.00 80.25 85 MET A N 1
ATOM 705 C CA . MET A 1 85 ? 1.901 4.925 -16.134 1.00 80.25 85 MET A CA 1
ATOM 706 C C . MET A 1 85 ? 0.688 4.099 -16.581 1.00 80.25 85 MET A C 1
ATOM 708 O O . MET A 1 85 ? 0.834 3.267 -17.469 1.00 80.25 85 MET A O 1
ATOM 712 N N . MET A 1 86 ? -0.478 4.302 -15.964 1.00 78.06 86 MET A N 1
ATOM 713 C CA . MET A 1 86 ? -1.726 3.613 -16.313 1.00 78.06 86 MET A CA 1
ATOM 714 C C . MET A 1 86 ? -2.392 4.212 -17.563 1.00 78.06 86 MET A C 1
ATOM 716 O O . MET A 1 86 ? -3.056 3.492 -18.296 1.00 78.06 86 MET A O 1
ATOM 720 N N . ASN A 1 87 ? -2.219 5.517 -17.814 1.00 73.50 87 ASN A N 1
ATOM 721 C CA . ASN A 1 87 ? -2.815 6.222 -18.958 1.00 73.50 87 ASN A CA 1
ATOM 722 C C . ASN A 1 87 ? -1.910 6.265 -20.211 1.00 73.50 87 ASN A C 1
ATOM 724 O O . ASN A 1 87 ? -2.404 6.539 -21.301 1.00 73.50 87 ASN A O 1
ATOM 728 N N . GLU A 1 88 ? -0.603 5.992 -20.104 1.00 60.00 88 GLU A N 1
ATOM 729 C CA . GLU A 1 88 ? 0.344 5.946 -21.241 1.00 60.00 88 GLU A CA 1
ATOM 730 C C . GLU A 1 88 ? 0.184 4.707 -22.157 1.00 60.00 88 GLU A C 1
ATOM 732 O O . GLU A 1 88 ? 1.069 4.411 -22.962 1.00 60.00 88 GLU A O 1
ATOM 737 N N . GLU A 1 89 ? -0.949 3.995 -22.113 1.00 53.66 89 GLU A N 1
ATOM 738 C CA . GLU A 1 89 ? -1.250 2.891 -23.040 1.00 53.66 89 GLU A CA 1
ATOM 739 C C . GLU A 1 89 ? -1.860 3.310 -24.400 1.00 53.66 89 GLU A C 1
ATOM 741 O O . GLU A 1 89 ? -2.086 2.428 -25.223 1.00 53.66 89 GLU A O 1
ATOM 746 N N . ASP A 1 90 ? -2.036 4.606 -24.716 1.00 49.56 90 ASP A N 1
ATOM 747 C CA . ASP A 1 90 ? -2.784 5.023 -25.930 1.00 49.56 90 ASP A CA 1
ATOM 748 C C . ASP A 1 90 ? -2.149 6.101 -26.840 1.00 49.56 90 ASP A C 1
ATOM 750 O O . ASP A 1 90 ? -2.833 6.703 -27.668 1.00 49.56 90 ASP A O 1
ATOM 754 N N . THR A 1 91 ? -0.840 6.380 -26.771 1.00 48.44 91 THR A N 1
ATOM 755 C CA . THR A 1 91 ? -0.221 7.367 -27.695 1.00 48.44 91 THR A CA 1
ATOM 756 C C . THR A 1 91 ? 0.984 6.840 -28.459 1.00 48.44 91 THR A C 1
ATOM 758 O O . THR A 1 91 ? 2.096 7.332 -28.315 1.00 48.44 91 THR A O 1
ATOM 761 N N . GLU A 1 92 ? 0.771 5.861 -29.341 1.00 51.69 92 GLU A N 1
ATOM 762 C CA . GLU A 1 92 ? 1.774 5.542 -30.364 1.00 51.69 92 GLU A CA 1
ATOM 763 C C . GLU A 1 92 ? 1.174 4.889 -31.624 1.00 51.69 92 GLU A C 1
ATOM 765 O O . GLU A 1 92 ? 1.470 3.750 -31.973 1.00 51.69 92 GLU A O 1
ATOM 770 N N . MET A 1 93 ? 0.332 5.624 -32.359 1.00 45.41 93 MET A N 1
ATOM 771 C CA . MET A 1 93 ? 0.127 5.344 -33.789 1.00 45.41 93 MET A CA 1
ATOM 772 C C . MET A 1 93 ? -0.313 6.592 -34.561 1.00 45.41 93 MET A C 1
ATOM 774 O O . MET A 1 93 ? -1.432 6.693 -35.046 1.00 45.41 93 MET A O 1
ATOM 778 N N . SER A 1 94 ? 0.566 7.584 -34.673 1.00 46.09 94 SER A N 1
ATOM 779 C CA . SER A 1 94 ? 0.439 8.655 -35.672 1.00 46.09 94 SER A CA 1
ATOM 780 C C . SER A 1 94 ? 1.806 9.266 -35.927 1.00 46.09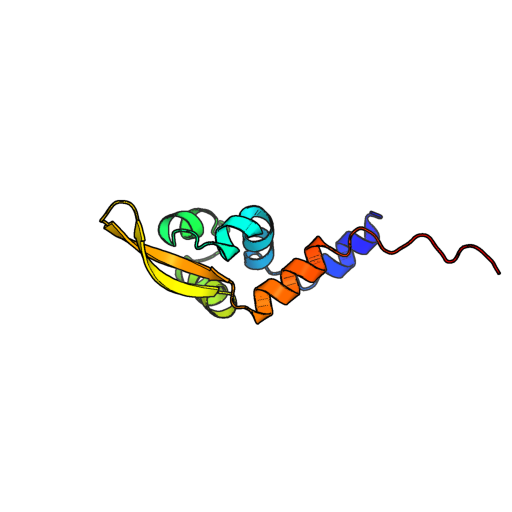 94 SER A C 1
ATOM 782 O O . SER A 1 94 ? 2.048 10.403 -35.567 1.00 46.09 94 SER A O 1
ATOM 784 N N . ASN A 1 95 ? 2.722 8.472 -36.479 1.00 51.59 95 ASN A N 1
ATOM 785 C CA . ASN A 1 95 ? 3.856 8.960 -37.270 1.00 51.59 95 ASN A CA 1
ATOM 786 C C . ASN A 1 95 ? 4.315 7.841 -38.219 1.00 51.59 95 ASN A C 1
ATOM 788 O O . ASN A 1 95 ? 5.473 7.443 -38.248 1.00 51.59 95 ASN A O 1
ATOM 792 N N . ALA A 1 96 ? 3.367 7.311 -38.993 1.00 48.47 96 ALA A N 1
ATOM 793 C CA . ALA A 1 96 ? 3.663 6.706 -40.283 1.00 48.47 96 ALA A CA 1
ATOM 794 C C . ALA A 1 96 ? 3.194 7.713 -41.335 1.00 48.47 96 ALA A C 1
ATOM 796 O O . ALA A 1 96 ? 2.008 7.756 -41.646 1.00 48.47 96 ALA A O 1
ATOM 797 N N . ASN A 1 97 ? 4.098 8.611 -41.735 1.00 48.12 97 ASN A N 1
ATOM 798 C CA . ASN A 1 97 ? 4.194 9.205 -43.074 1.00 48.12 97 ASN A CA 1
ATOM 799 C C . ASN A 1 97 ? 5.149 10.404 -43.048 1.00 48.12 97 ASN A C 1
ATOM 801 O O . ASN A 1 97 ? 4.727 11.538 -42.813 1.00 48.12 97 ASN A O 1
ATOM 805 N N . LYS A 1 98 ? 6.419 10.156 -43.375 1.00 38.41 98 LYS A N 1
ATOM 806 C CA . LYS A 1 98 ? 7.083 10.895 -44.450 1.00 38.41 98 LYS A CA 1
ATOM 807 C C . LYS A 1 98 ? 8.234 10.090 -45.033 1.00 38.41 98 LYS A C 1
ATOM 809 O O . LYS A 1 98 ? 8.973 9.485 -44.229 1.00 38.41 98 LYS A O 1
#

Foldseek 3Di:
DDPVVVVVVPPPDDLVNVVCLVCVVCQQVWPFPVVVLVSDDPPDDSVRSVVVQVVFWDWDFDQDPNDTTITTHGDPVNNVVSVCVVPVPPPPDPPPDD

Organism: NCBI:txid222440

Sequence (98 aa):
MTETKKQLINVSRSPVDDVIMEHYEQFKQGIPIALVNQFKPQNWLLKTYKNAMVHKCEEQRIYINGLRTGVYVLNKDQQSYYDKMMNEEDTEMSNANK

Secondary structure (DSSP, 8-state):
--HHHHHHHTTS--HHHHHHHHTHHHHHH-EEHHHHGGGS-TTS-HHHHHHHHHHHEEEEEEEETTEEEEEEEE-HHHHHHHHHHHHTTS--------

Radius of gyration: 16.58 Å; chains: 1; bounding box: 31×27×59 Å

pLDDT: mean 82.65, std 19.07, range [38.41, 97.94]